Protein AF-A0AB39P343-F1 (afdb_monomer_lite)

Secondary structure (DSSP, 8-state):
------SPPPPPHHHHHHHHHHHHHIIIIIHHHHHHHHHH--PPPEEEE--BTTBSS-GGG---EEEEETTEEEEEEEEEEEETTTT-SEEEEEEES-GGGGG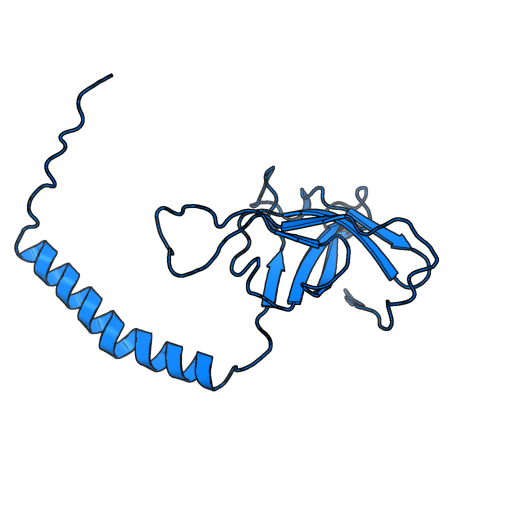GGEEEEEEETTSTTEEE-PPPP-SS-TTS-EEEEEEE----TT-----S-------

Sequence (159 aa):
MSDLPTELVPIGAEQRDIVELTRTFAREEIRPRARSVDEADIETMTALATTEPGGGSDAASIVATAHRTGDGYRLNGQKAWISNAGEAEQYVVVAKTDPTRRSRGVSAFLLRKDTEGVSFGEPMRKTGQRAIVCRESFSRTPTSPRDRGWERKARVSTG

Radius of gyration: 21.26 Å; chains: 1; bounding box: 56×46×56 Å

pLDDT: mean 73.7, std 18.07, range [25.62, 92.0]

Structure (mmCIF, N/CA/C/O backbone):
data_AF-A0AB39P343-F1
#
_entry.id   AF-A0AB39P343-F1
#
loop_
_atom_site.group_PDB
_atom_site.id
_atom_site.type_symbol
_atom_site.label_atom_id
_atom_site.label_alt_id
_atom_site.label_comp_id
_atom_site.label_asym_id
_atom_site.label_entity_id
_atom_site.label_seq_id
_atom_site.pdbx_PDB_ins_code
_atom_site.Cartn_x
_atom_site.Cartn_y
_atom_site.Cartn_z
_atom_site.occupancy
_atom_site.B_iso_or_equiv
_atom_site.auth_seq_id
_atom_site.auth_comp_id
_atom_site.auth_asym_id
_atom_site.auth_atom_id
_atom_site.pdbx_PDB_model_num
ATOM 1 N N . MET A 1 1 ? 3.395 28.749 -26.667 1.00 46.16 1 MET A N 1
ATOM 2 C CA . MET A 1 1 ? 3.498 27.289 -26.471 1.00 46.16 1 MET A CA 1
ATOM 3 C C . MET A 1 1 ? 4.663 26.854 -27.345 1.00 46.16 1 MET A C 1
ATOM 5 O O . MET A 1 1 ? 4.470 26.728 -28.541 1.00 46.16 1 MET A O 1
ATOM 9 N N . SER A 1 2 ? 5.888 26.896 -26.804 1.00 50.19 2 SER A N 1
ATOM 10 C CA . SER A 1 2 ? 7.118 26.826 -27.607 1.00 50.19 2 SER A CA 1
ATOM 11 C C . SER A 1 2 ? 7.413 25.401 -28.057 1.00 50.19 2 SER A C 1
ATOM 13 O O . SER A 1 2 ? 7.346 24.480 -27.243 1.00 50.19 2 SER A O 1
ATOM 15 N N . ASP A 1 3 ? 7.777 25.271 -29.328 1.00 56.97 3 ASP A N 1
ATOM 16 C CA . ASP A 1 3 ? 8.305 24.067 -29.961 1.00 56.97 3 ASP A CA 1
ATOM 17 C C . ASP A 1 3 ? 9.450 23.468 -29.137 1.00 56.97 3 ASP A C 1
ATOM 19 O O . ASP A 1 3 ? 10.538 24.039 -29.041 1.00 56.97 3 ASP A O 1
ATOM 23 N N . LEU A 1 4 ? 9.202 22.313 -28.516 1.00 54.59 4 LEU A N 1
ATOM 24 C CA . LEU A 1 4 ? 10.279 21.472 -28.009 1.00 54.59 4 LEU A CA 1
ATOM 25 C C . LEU A 1 4 ? 10.830 20.662 -29.192 1.00 54.59 4 LEU A C 1
ATOM 27 O O . LEU A 1 4 ? 10.039 20.044 -29.906 1.00 54.59 4 LEU A O 1
ATOM 31 N N . PRO A 1 5 ? 12.153 20.644 -29.419 1.00 57.72 5 PRO A N 1
ATOM 32 C CA . PRO A 1 5 ? 12.744 19.900 -30.524 1.00 57.72 5 PRO A CA 1
ATOM 33 C C . PRO A 1 5 ? 12.475 18.392 -30.380 1.00 57.72 5 PRO A C 1
ATOM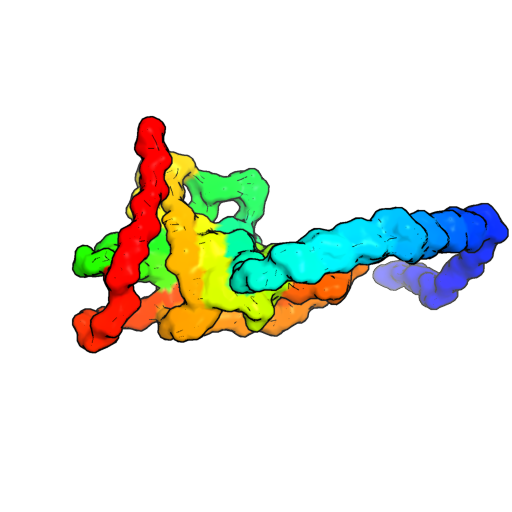 35 O O . PRO A 1 5 ? 12.778 17.786 -29.353 1.00 57.72 5 PRO A O 1
ATOM 38 N N . THR A 1 6 ? 11.892 17.797 -31.424 1.00 60.31 6 THR A N 1
ATOM 39 C CA . THR A 1 6 ? 11.501 16.375 -31.502 1.00 60.31 6 THR A CA 1
ATOM 40 C C . THR A 1 6 ? 12.671 15.447 -31.861 1.00 60.31 6 THR A C 1
ATOM 42 O O . THR A 1 6 ? 12.529 14.226 -31.811 1.00 60.31 6 THR A O 1
ATOM 45 N N . GLU A 1 7 ? 13.836 15.993 -32.221 1.00 62.38 7 GLU A N 1
ATOM 46 C CA . GLU A 1 7 ? 15.037 15.198 -32.479 1.00 62.38 7 GLU A CA 1
ATOM 47 C C . GLU A 1 7 ? 15.780 14.895 -31.176 1.00 62.38 7 GLU A C 1
ATOM 49 O O . GLU A 1 7 ? 16.263 15.784 -30.473 1.00 62.38 7 GLU A O 1
ATOM 54 N N . LEU A 1 8 ? 15.873 13.603 -30.856 1.00 63.19 8 LEU A N 1
ATOM 55 C CA . LEU A 1 8 ? 16.699 13.110 -29.762 1.00 63.19 8 LEU A CA 1
ATOM 56 C C . LEU A 1 8 ? 18.163 13.437 -30.068 1.00 63.19 8 LEU A C 1
ATOM 58 O O . LEU A 1 8 ? 18.721 12.941 -31.046 1.00 63.19 8 LEU A O 1
ATOM 62 N N . VAL A 1 9 ? 18.781 14.254 -29.215 1.00 77.00 9 VAL A N 1
ATOM 63 C CA . VAL A 1 9 ? 20.207 14.584 -29.306 1.00 77.00 9 VAL A CA 1
ATOM 64 C C . VAL A 1 9 ? 21.021 13.279 -29.323 1.00 77.00 9 VAL A C 1
ATOM 66 O O . VAL A 1 9 ? 20.864 12.463 -28.407 1.00 77.00 9 VAL A O 1
ATOM 69 N N . PRO A 1 10 ? 21.878 13.048 -30.337 1.00 77.88 10 PRO A N 1
ATOM 70 C CA . PRO A 1 10 ? 22.709 11.854 -30.399 1.00 77.88 10 PRO A CA 1
ATOM 71 C C . PRO A 1 10 ? 23.605 11.750 -29.164 1.00 77.88 10 PRO A C 1
ATOM 73 O O . PRO A 1 10 ? 24.302 12.703 -28.819 1.00 77.88 10 PRO A O 1
ATOM 76 N N . ILE A 1 11 ? 23.620 10.585 -28.515 1.00 84.12 11 ILE A N 1
ATOM 77 C CA . ILE A 1 11 ? 24.479 10.374 -27.347 1.00 84.12 11 ILE A CA 1
ATOM 78 C C . ILE A 1 11 ? 25.958 10.299 -27.756 1.00 84.12 11 ILE A C 1
ATOM 80 O O . ILE A 1 11 ? 26.336 9.583 -28.700 1.00 84.12 11 ILE A O 1
ATOM 84 N N . GLY A 1 12 ? 26.788 11.047 -27.028 1.00 89.62 12 GLY A N 1
ATOM 85 C CA . GLY A 1 12 ? 28.242 11.072 -27.183 1.00 89.62 12 GLY A CA 1
ATOM 86 C C . GLY A 1 12 ? 28.898 9.749 -26.776 1.00 89.62 12 GLY A C 1
ATOM 87 O O . GLY A 1 12 ? 28.249 8.881 -26.194 1.00 89.62 12 GLY A O 1
ATOM 88 N N . ALA A 1 13 ? 30.187 9.585 -27.083 1.00 88.75 13 ALA A N 1
ATOM 89 C CA . ALA A 1 13 ? 30.935 8.360 -26.772 1.00 88.75 13 ALA A CA 1
ATOM 90 C C . ALA A 1 13 ? 30.926 8.042 -25.265 1.00 88.75 13 ALA A C 1
ATOM 92 O O . ALA A 1 13 ? 30.493 6.966 -24.880 1.00 88.75 13 ALA A O 1
ATOM 93 N N . GLU A 1 14 ? 31.229 9.025 -24.416 1.00 87.81 14 GLU A N 1
ATOM 94 C CA . GLU A 1 14 ? 31.201 8.872 -22.952 1.00 87.81 14 GLU A CA 1
ATOM 95 C C . GLU A 1 14 ? 29.821 8.438 -22.424 1.00 87.81 14 GLU A C 1
ATOM 97 O O . GLU A 1 14 ? 29.701 7.591 -21.543 1.00 87.81 14 GLU A O 1
ATOM 102 N N . GLN A 1 15 ? 28.741 8.969 -23.002 1.00 72.12 15 GLN A N 1
ATOM 103 C CA . GLN A 1 15 ? 27.383 8.577 -22.623 1.00 72.12 15 GLN A CA 1
ATOM 104 C C . GLN A 1 15 ? 27.071 7.133 -23.036 1.00 72.12 15 GLN A C 1
ATOM 106 O O . GLN A 1 15 ? 26.334 6.444 -22.331 1.00 72.12 15 GLN A O 1
ATOM 111 N N . ARG A 1 16 ? 27.633 6.654 -24.154 1.00 86.56 16 ARG A N 1
ATOM 112 C CA . ARG A 1 16 ? 27.532 5.241 -24.550 1.00 86.56 16 ARG A CA 1
ATOM 113 C C . ARG A 1 16 ? 28.307 4.354 -23.588 1.00 86.56 16 ARG A C 1
ATOM 115 O O . ARG A 1 16 ? 27.750 3.345 -23.170 1.00 86.56 16 ARG A O 1
ATOM 122 N N . ASP A 1 17 ? 29.496 4.776 -23.174 1.00 86.69 17 ASP A N 1
ATOM 123 C CA . ASP A 1 17 ? 30.324 4.042 -22.213 1.00 86.69 17 ASP A CA 1
ATOM 124 C C . ASP A 1 17 ? 29.610 3.911 -20.860 1.00 86.69 17 ASP A C 1
ATOM 126 O O . ASP A 1 17 ? 29.552 2.829 -20.279 1.00 86.69 17 ASP A O 1
ATOM 130 N N . ILE A 1 18 ? 28.958 4.981 -20.389 1.00 81.81 18 ILE A N 1
ATOM 131 C CA . ILE A 1 18 ? 28.133 4.950 -19.170 1.00 81.81 18 ILE A CA 1
ATOM 132 C C . ILE A 1 18 ? 26.947 3.989 -19.327 1.00 81.81 18 ILE A C 1
ATOM 134 O O . ILE A 1 18 ? 26.638 3.219 -18.410 1.00 81.81 18 ILE A O 1
ATOM 138 N N . VAL A 1 19 ? 26.270 4.011 -20.480 1.00 75.25 19 VAL A N 1
ATOM 139 C CA . VAL A 1 19 ? 25.156 3.094 -20.762 1.00 75.25 19 VAL A CA 1
ATOM 140 C C . VAL A 1 19 ? 25.641 1.645 -20.786 1.00 75.25 19 VAL A C 1
ATOM 142 O O . VAL A 1 19 ? 24.968 0.770 -20.237 1.00 75.25 19 VAL A O 1
ATOM 145 N N . GLU A 1 20 ? 26.794 1.379 -21.392 1.00 88.06 20 GLU A N 1
ATOM 146 C CA . GLU A 1 20 ? 27.392 0.050 -21.465 1.00 88.06 20 GLU A CA 1
ATOM 147 C C . GLU A 1 20 ? 27.816 -0.455 -20.085 1.00 88.06 20 GLU A C 1
ATOM 149 O O . GLU A 1 20 ? 27.410 -1.551 -19.692 1.00 88.06 20 GLU A O 1
ATOM 154 N N . LEU A 1 21 ? 28.519 0.371 -19.307 1.00 90.94 21 LEU A N 1
ATOM 155 C CA . LEU A 1 21 ? 28.900 0.071 -17.928 1.00 90.94 21 LEU A CA 1
ATOM 156 C C . LEU A 1 21 ? 27.673 -0.280 -17.083 1.00 90.94 21 LEU A C 1
ATOM 158 O O . LEU A 1 21 ? 27.637 -1.319 -16.422 1.00 90.94 21 LEU A O 1
ATOM 162 N N . THR A 1 22 ? 26.631 0.549 -17.156 1.00 77.50 22 THR A N 1
ATOM 163 C CA . THR A 1 22 ? 25.389 0.339 -16.401 1.00 77.50 22 THR A CA 1
ATOM 164 C C . THR A 1 22 ? 24.700 -0.964 -16.815 1.00 77.50 22 THR A C 1
ATOM 166 O O . THR A 1 22 ? 24.215 -1.712 -15.964 1.00 77.50 22 THR A O 1
ATOM 169 N N . ARG A 1 23 ? 24.665 -1.275 -18.118 1.00 72.62 23 ARG A N 1
ATOM 170 C CA . ARG A 1 23 ? 24.080 -2.526 -18.633 1.00 72.62 23 ARG A CA 1
ATOM 171 C C . ARG A 1 23 ? 24.866 -3.753 -18.187 1.00 72.62 23 ARG A C 1
ATOM 173 O O . ARG A 1 23 ? 24.247 -4.751 -17.819 1.00 72.62 23 ARG A O 1
ATOM 180 N N . THR A 1 24 ? 26.191 -3.681 -18.225 1.00 87.94 24 THR A N 1
ATOM 181 C CA . THR A 1 24 ? 27.087 -4.763 -17.809 1.00 87.94 24 THR A CA 1
ATOM 182 C C . THR A 1 24 ? 26.953 -5.026 -16.315 1.00 87.94 24 THR A C 1
ATOM 184 O O . THR A 1 24 ? 26.631 -6.150 -15.937 1.00 87.94 24 THR A O 1
ATOM 187 N N . PHE A 1 25 ? 27.015 -3.986 -15.479 1.00 83.62 25 PHE A N 1
ATOM 188 C CA . PHE A 1 25 ? 26.785 -4.108 -14.038 1.00 83.62 25 PHE A CA 1
ATOM 189 C C . PHE A 1 25 ? 25.399 -4.684 -13.714 1.00 83.62 25 PHE A C 1
ATOM 191 O O . PHE A 1 25 ? 25.263 -5.596 -12.902 1.00 83.62 25 PHE A O 1
ATOM 198 N N . ALA A 1 26 ? 24.346 -4.216 -14.392 1.00 64.94 26 ALA A N 1
ATOM 199 C CA . ALA A 1 26 ? 23.007 -4.760 -14.188 1.00 64.94 26 ALA A CA 1
ATOM 200 C C . ALA A 1 26 ? 22.912 -6.248 -14.566 1.00 64.94 26 ALA A C 1
ATOM 202 O O . ALA A 1 26 ? 22.230 -7.014 -13.881 1.00 64.94 26 ALA A O 1
ATOM 203 N N . ARG A 1 27 ? 23.571 -6.664 -15.655 1.00 79.12 27 ARG A N 1
ATOM 204 C CA . ARG A 1 27 ? 23.582 -8.055 -16.126 1.00 79.12 27 ARG A CA 1
ATOM 205 C C . ARG A 1 27 ? 24.345 -8.975 -15.180 1.00 79.12 27 ARG A C 1
ATOM 207 O O . ARG A 1 27 ? 23.859 -10.069 -14.916 1.00 79.12 27 ARG A O 1
ATOM 214 N N . GLU A 1 28 ? 25.513 -8.545 -14.728 1.00 84.19 28 GLU A N 1
ATOM 215 C CA . GLU A 1 28 ? 26.469 -9.396 -14.016 1.00 84.19 28 GLU A CA 1
ATOM 216 C C . GLU A 1 28 ? 26.242 -9.369 -12.508 1.00 84.19 28 GLU A C 1
ATOM 218 O O . GLU A 1 28 ? 26.303 -10.410 -11.863 1.00 84.19 28 GLU A O 1
ATOM 223 N N . GLU A 1 29 ? 25.870 -8.215 -11.952 1.00 83.56 29 GLU A N 1
ATOM 224 C CA . GLU A 1 29 ? 25.798 -8.057 -10.503 1.00 83.56 29 GLU A CA 1
ATOM 225 C C . GLU A 1 29 ? 24.363 -8.044 -9.964 1.00 83.56 29 GLU A C 1
ATOM 227 O O . GLU A 1 29 ? 24.074 -8.687 -8.951 1.00 83.56 29 GLU A O 1
ATOM 232 N N . ILE A 1 30 ? 23.445 -7.339 -10.633 1.00 69.75 30 ILE A N 1
ATOM 233 C CA . ILE A 1 30 ? 22.080 -7.139 -10.116 1.00 69.75 30 ILE A CA 1
ATOM 234 C C . ILE A 1 30 ? 21.187 -8.346 -10.430 1.00 69.75 30 ILE A C 1
ATOM 236 O O . ILE A 1 30 ? 20.578 -8.920 -9.528 1.00 69.75 30 ILE A O 1
ATOM 240 N N . ARG A 1 31 ? 21.093 -8.748 -11.707 1.00 71.00 31 ARG A N 1
ATOM 241 C CA . ARG A 1 31 ? 20.142 -9.785 -12.156 1.00 71.00 31 ARG A CA 1
ATOM 242 C C . ARG A 1 31 ? 20.353 -11.164 -11.512 1.00 71.00 31 ARG A C 1
ATOM 244 O O . ARG A 1 31 ? 19.344 -11.758 -11.135 1.00 71.00 31 ARG A O 1
ATOM 251 N N . PRO A 1 32 ? 21.583 -11.695 -11.366 1.00 73.50 32 PRO A N 1
ATOM 252 C CA . PRO A 1 32 ? 21.779 -13.023 -10.782 1.00 73.50 32 PRO A CA 1
ATOM 253 C C . PRO A 1 32 ? 21.394 -13.070 -9.302 1.00 73.50 32 PRO A C 1
ATOM 255 O O . PRO A 1 32 ? 20.743 -14.014 -8.867 1.00 73.50 32 PRO A O 1
ATOM 258 N N . ARG A 1 33 ? 21.726 -12.014 -8.547 1.00 73.81 33 ARG A N 1
ATOM 259 C CA . ARG A 1 33 ? 21.377 -11.897 -7.125 1.00 73.81 33 ARG A CA 1
ATOM 260 C C . ARG A 1 33 ? 19.876 -11.717 -6.916 1.00 73.81 33 ARG A C 1
ATOM 262 O O . ARG A 1 33 ? 19.308 -12.359 -6.041 1.00 73.81 33 ARG A O 1
ATOM 269 N N . ALA A 1 34 ? 19.223 -10.906 -7.750 1.00 59.94 34 ALA A N 1
ATOM 270 C CA . ALA A 1 34 ? 17.767 -10.775 -7.725 1.00 59.94 34 ALA A CA 1
ATOM 271 C C . ALA A 1 34 ? 17.077 -12.122 -7.998 1.00 59.94 34 ALA A C 1
ATOM 273 O O . ALA A 1 34 ? 16.203 -12.520 -7.240 1.00 59.94 34 ALA A O 1
ATOM 274 N N . ARG A 1 35 ? 17.541 -12.876 -9.006 1.00 60.56 35 ARG A N 1
ATOM 275 C CA . ARG A 1 35 ? 17.002 -14.208 -9.317 1.00 60.56 35 ARG A CA 1
ATOM 276 C C . ARG A 1 35 ? 17.154 -15.191 -8.154 1.00 60.56 35 ARG A C 1
ATOM 278 O O . ARG A 1 35 ? 16.210 -15.909 -7.864 1.00 60.56 35 ARG A O 1
ATOM 285 N N . SER A 1 36 ? 18.304 -15.209 -7.475 1.00 59.94 36 SER A N 1
ATOM 286 C CA . SER A 1 36 ? 18.499 -16.094 -6.316 1.00 59.94 36 SER A CA 1
ATOM 287 C C . SER A 1 36 ? 17.575 -15.777 -5.137 1.00 59.94 36 SER A C 1
ATOM 289 O O . SER A 1 36 ? 17.270 -16.673 -4.359 1.00 59.94 36 SER A O 1
ATOM 291 N N . VAL A 1 37 ? 17.138 -14.521 -5.005 1.00 59.59 37 VAL A N 1
ATOM 292 C CA . VAL A 1 37 ? 16.155 -14.108 -3.994 1.00 59.59 37 VAL A CA 1
ATOM 293 C C . VAL A 1 37 ? 14.749 -14.512 -4.442 1.00 59.59 37 VAL A C 1
ATOM 295 O O . VAL A 1 37 ? 14.059 -15.190 -3.694 1.00 59.59 37 VAL A O 1
ATOM 298 N N . ASP A 1 38 ? 14.366 -14.208 -5.686 1.00 58.34 38 ASP A N 1
ATOM 299 C CA . ASP A 1 38 ? 13.045 -14.560 -6.235 1.00 58.34 38 ASP A CA 1
ATOM 300 C C . ASP A 1 38 ? 12.789 -16.083 -6.272 1.00 58.34 38 ASP A C 1
ATOM 302 O O . ASP A 1 38 ? 11.661 -16.527 -6.073 1.00 58.34 38 ASP A O 1
ATOM 306 N N . GLU A 1 39 ? 13.815 -16.903 -6.536 1.00 58.12 39 GLU A N 1
ATOM 307 C CA . GLU A 1 39 ? 13.699 -18.372 -6.570 1.00 58.12 39 GLU A CA 1
ATOM 308 C C . GLU A 1 39 ? 13.634 -19.008 -5.169 1.00 58.12 39 GLU A C 1
ATOM 310 O O . GLU A 1 39 ? 13.064 -20.089 -5.018 1.00 58.12 39 GLU A O 1
ATOM 315 N N . ALA A 1 40 ? 14.208 -18.360 -4.150 1.00 54.78 40 ALA A N 1
ATOM 316 C CA . ALA A 1 40 ? 14.165 -18.825 -2.763 1.00 54.78 40 ALA A CA 1
ATOM 317 C C . ALA A 1 40 ? 12.897 -18.351 -2.028 1.00 54.78 40 ALA A C 1
ATOM 319 O O . ALA A 1 40 ? 12.362 -19.090 -1.204 1.00 54.78 40 ALA A O 1
ATOM 320 N N . ASP A 1 41 ? 12.388 -17.170 -2.385 1.00 52.31 41 ASP A N 1
ATOM 321 C CA . ASP A 1 41 ? 11.177 -16.555 -1.841 1.00 52.31 41 ASP A CA 1
ATOM 322 C C . ASP A 1 41 ? 9.983 -16.744 -2.796 1.00 52.31 41 ASP A C 1
ATOM 324 O O . ASP A 1 41 ? 9.287 -15.786 -3.145 1.00 52.31 41 ASP A O 1
ATOM 328 N N . ILE A 1 42 ? 9.668 -17.992 -3.180 1.00 52.91 42 ILE A N 1
ATOM 329 C CA . ILE A 1 42 ? 8.338 -18.327 -3.741 1.00 52.91 42 ILE A CA 1
ATOM 330 C C . ILE A 1 42 ? 7.298 -18.290 -2.603 1.00 52.91 42 ILE A C 1
ATOM 332 O O . ILE A 1 42 ? 6.567 -19.242 -2.333 1.00 52.91 42 ILE A O 1
ATOM 336 N N . GLU A 1 43 ? 7.269 -17.183 -1.876 1.00 62.72 43 GLU A N 1
ATOM 337 C CA . GLU A 1 43 ? 6.253 -16.854 -0.903 1.00 62.72 43 GLU A CA 1
ATOM 338 C C . GLU A 1 43 ? 5.133 -16.101 -1.632 1.00 62.72 43 GLU A C 1
ATOM 340 O O . GLU A 1 43 ? 5.325 -15.468 -2.674 1.00 62.72 43 GLU A O 1
ATOM 345 N N . THR A 1 44 ? 3.914 -16.203 -1.111 1.00 69.00 44 THR A N 1
ATOM 346 C CA . THR A 1 44 ? 2.736 -15.576 -1.720 1.00 69.00 44 THR A CA 1
ATOM 347 C C . THR A 1 44 ? 2.981 -14.079 -1.942 1.00 69.00 44 THR A C 1
ATOM 349 O O . THR A 1 44 ? 3.221 -13.345 -0.986 1.00 69.00 44 THR A O 1
ATOM 352 N N . MET A 1 45 ? 2.902 -13.614 -3.196 1.00 80.31 45 MET A N 1
ATOM 353 C CA . MET A 1 45 ? 3.182 -12.215 -3.532 1.00 80.31 45 MET A CA 1
ATOM 354 C C . MET A 1 45 ? 2.252 -11.276 -2.757 1.00 80.31 45 MET A C 1
ATOM 356 O O . MET A 1 45 ? 1.023 -11.395 -2.826 1.00 80.31 45 MET A O 1
ATOM 360 N N . THR A 1 46 ? 2.852 -10.323 -2.041 1.00 82.88 46 THR A N 1
ATOM 361 C CA . THR A 1 46 ? 2.139 -9.365 -1.193 1.00 82.88 46 THR A CA 1
ATOM 362 C C . THR A 1 46 ? 2.347 -7.921 -1.648 1.00 82.88 46 THR A C 1
ATOM 364 O O . THR A 1 46 ? 3.313 -7.590 -2.339 1.00 82.88 46 THR A O 1
ATOM 367 N N . ALA A 1 47 ? 1.419 -7.046 -1.265 1.00 86.50 47 ALA A N 1
ATOM 368 C CA . ALA A 1 47 ? 1.513 -5.609 -1.489 1.00 86.50 47 ALA A CA 1
ATOM 369 C C . ALA A 1 47 ? 1.199 -4.824 -0.208 1.00 86.50 47 ALA A C 1
ATOM 371 O O . ALA A 1 47 ? 0.354 -5.218 0.597 1.00 86.50 47 ALA A O 1
ATOM 372 N N . LEU A 1 48 ? 1.853 -3.674 -0.033 1.00 89.50 48 LEU A N 1
ATOM 373 C CA . LEU A 1 48 ? 1.597 -2.751 1.073 1.00 89.50 48 LEU A CA 1
ATOM 374 C C . LEU A 1 48 ? 0.742 -1.578 0.584 1.00 89.50 48 LEU A C 1
ATOM 376 O O . LEU A 1 48 ? 1.175 -0.785 -0.249 1.00 89.50 48 LEU A O 1
ATOM 380 N N . ALA A 1 49 ? -0.465 -1.458 1.126 1.00 90.19 49 ALA A N 1
ATOM 381 C CA . ALA A 1 49 ? -1.471 -0.481 0.737 1.00 90.19 49 ALA A CA 1
ATOM 382 C C . ALA A 1 49 ? -1.604 0.633 1.793 1.00 90.19 49 ALA A C 1
ATOM 384 O O . ALA A 1 49 ? -2.504 0.620 2.640 1.00 90.19 49 ALA A O 1
ATOM 385 N N . THR A 1 50 ? -0.697 1.611 1.737 1.00 89.75 50 THR A N 1
ATOM 386 C CA . THR A 1 50 ? -0.681 2.758 2.666 1.00 89.75 50 THR A CA 1
ATOM 387 C C . THR A 1 50 ? -1.175 4.036 1.998 1.00 89.75 50 THR A C 1
ATOM 389 O O . THR A 1 50 ? -2.119 4.654 2.493 1.00 89.75 50 THR A O 1
ATOM 392 N N . THR A 1 51 ? -0.557 4.400 0.873 1.00 88.56 51 THR A N 1
ATOM 393 C CA . THR A 1 51 ? -0.745 5.677 0.176 1.00 88.56 51 THR A CA 1
ATOM 394 C C . THR A 1 51 ? -2.143 5.829 -0.416 1.00 88.56 51 THR A C 1
ATOM 396 O O . THR A 1 51 ? -2.735 4.874 -0.919 1.00 88.56 51 THR A O 1
ATOM 399 N N . GLU A 1 52 ? -2.662 7.054 -0.379 1.00 89.94 52 GLU A N 1
ATOM 400 C CA . GLU A 1 52 ? -3.988 7.421 -0.873 1.00 89.94 52 GLU A CA 1
ATOM 401 C C . GLU A 1 52 ? -3.881 8.545 -1.916 1.00 89.94 52 GLU A C 1
ATOM 403 O O . GLU A 1 52 ? -2.877 9.264 -1.932 1.00 89.94 52 GLU A O 1
ATOM 408 N N . PRO A 1 53 ? -4.897 8.751 -2.779 1.00 84.94 53 PRO A N 1
ATOM 409 C CA . PRO A 1 53 ? -4.868 9.825 -3.778 1.00 84.94 53 PRO A CA 1
ATOM 410 C C . PRO A 1 53 ? -4.621 11.216 -3.174 1.00 84.94 53 PRO A C 1
ATOM 412 O O . PRO A 1 53 ? -3.949 12.045 -3.780 1.00 84.94 53 PRO A O 1
ATOM 415 N N . GLY A 1 54 ? -5.148 11.458 -1.967 1.00 80.31 54 GLY A N 1
ATOM 416 C CA . GLY A 1 54 ? -5.032 12.730 -1.251 1.00 80.31 54 GLY A CA 1
ATOM 417 C C . GLY A 1 54 ? -3.747 12.911 -0.438 1.00 80.31 54 GLY A C 1
ATOM 418 O O . GLY A 1 54 ? -3.565 13.975 0.149 1.00 80.31 54 GLY A O 1
ATOM 419 N N . GLY A 1 55 ? -2.859 11.910 -0.368 1.00 73.62 55 GLY A N 1
ATOM 420 C CA . GLY A 1 55 ? -1.612 12.033 0.388 1.00 73.62 55 GLY A CA 1
ATOM 421 C C . GLY A 1 55 ? -0.882 10.713 0.657 1.00 73.62 55 GLY A C 1
ATOM 422 O O . GLY A 1 55 ? -1.491 9.653 0.801 1.00 73.62 55 GLY A O 1
ATOM 423 N N . GLY A 1 56 ? 0.453 10.795 0.748 1.00 71.88 56 GLY A N 1
ATOM 424 C CA . GLY A 1 56 ? 1.334 9.635 0.952 1.00 71.88 56 GLY A CA 1
ATOM 425 C C . GLY A 1 56 ? 2.453 9.801 1.979 1.00 71.88 56 GLY A C 1
ATOM 426 O O . GLY A 1 56 ? 2.856 8.811 2.579 1.00 71.88 56 GLY A O 1
ATOM 427 N N . SER A 1 57 ? 2.941 11.023 2.211 1.00 79.38 57 SER A N 1
ATOM 428 C CA . SER A 1 57 ? 4.094 11.259 3.097 1.00 79.38 57 SER A CA 1
ATOM 429 C C . SER A 1 57 ? 3.749 11.204 4.589 1.00 79.38 57 SER A C 1
ATOM 431 O O . SER A 1 57 ? 4.627 10.941 5.404 1.00 79.38 57 SER A O 1
ATOM 433 N N . ASP A 1 58 ? 2.483 11.435 4.950 1.00 81.88 58 ASP A N 1
ATOM 434 C CA . ASP A 1 58 ? 1.987 11.333 6.325 1.00 81.88 58 ASP A CA 1
ATOM 435 C C . ASP A 1 58 ? 0.950 10.209 6.442 1.00 81.88 58 ASP A C 1
ATOM 437 O O . ASP A 1 58 ? -0.245 10.392 6.193 1.00 81.88 58 ASP A O 1
ATOM 441 N N . ALA A 1 59 ? 1.417 9.034 6.863 1.00 73.75 59 ALA A N 1
ATOM 442 C CA . ALA A 1 59 ? 0.574 7.859 7.059 1.00 73.75 59 ALA A CA 1
ATOM 443 C C . ALA A 1 59 ? -0.478 8.033 8.176 1.00 73.75 59 ALA A C 1
ATOM 445 O O . ALA A 1 59 ? -1.454 7.288 8.208 1.00 73.75 59 ALA A O 1
ATOM 446 N N . ALA A 1 60 ? -0.333 9.010 9.082 1.00 78.06 60 ALA A N 1
ATOM 447 C CA . ALA A 1 60 ? -1.346 9.302 10.100 1.00 78.06 60 ALA A CA 1
ATOM 448 C C . ALA A 1 60 ? -2.513 10.148 9.550 1.00 78.06 60 ALA A C 1
ATOM 450 O O . ALA A 1 60 ? -3.597 10.192 10.150 1.00 78.06 60 ALA A O 1
ATOM 451 N N . SER A 1 61 ? -2.315 10.796 8.400 1.00 85.19 61 SER A N 1
ATOM 452 C CA . SER A 1 61 ? -3.312 11.640 7.734 1.00 85.19 61 SER A CA 1
ATOM 453 C C . SER A 1 61 ? -4.188 10.901 6.723 1.00 85.19 61 SER A C 1
ATOM 455 O O . SER A 1 61 ? -5.109 11.507 6.183 1.00 85.19 61 SER A O 1
ATOM 457 N N . ILE A 1 62 ? -3.990 9.591 6.542 1.00 89.50 62 ILE A N 1
ATOM 458 C CA . ILE A 1 62 ? -4.874 8.743 5.728 1.00 89.50 62 ILE A CA 1
ATOM 459 C C . ILE A 1 62 ? -6.346 8.879 6.144 1.00 89.50 62 ILE A C 1
ATOM 461 O O . ILE A 1 62 ? -6.654 9.159 7.309 1.00 89.50 62 ILE A O 1
ATOM 465 N N . VAL A 1 63 ? -7.262 8.655 5.209 1.00 90.56 63 VAL A N 1
ATOM 466 C CA . VAL A 1 63 ? -8.710 8.758 5.412 1.00 90.56 63 VAL A CA 1
ATOM 467 C C . VAL A 1 63 ? -9.442 7.430 5.253 1.00 90.56 63 VAL A C 1
ATOM 469 O O . VAL A 1 63 ? -10.583 7.345 5.704 1.00 90.56 63 VAL A O 1
ATOM 472 N N . ALA A 1 64 ? -8.819 6.388 4.682 1.00 90.19 64 ALA A N 1
ATOM 473 C CA . ALA A 1 64 ? -9.420 5.055 4.665 1.00 90.19 64 ALA A CA 1
ATOM 474 C C . ALA A 1 64 ? -9.756 4.601 6.091 1.00 90.19 64 ALA A C 1
ATOM 476 O O . ALA A 1 64 ? -8.942 4.751 7.006 1.00 90.19 64 ALA A O 1
ATOM 477 N N . THR A 1 65 ? -10.944 4.029 6.279 1.00 91.25 65 THR A N 1
ATOM 478 C CA . THR A 1 65 ? -11.453 3.615 7.589 1.00 91.25 65 THR A CA 1
ATOM 479 C C . THR A 1 65 ? -11.589 2.103 7.693 1.00 91.25 65 THR A C 1
ATOM 481 O O . THR A 1 65 ? -11.771 1.399 6.700 1.00 91.25 65 THR A O 1
ATOM 484 N N . ALA A 1 66 ? -11.509 1.601 8.922 1.00 88.56 66 ALA A N 1
ATOM 485 C CA . ALA A 1 66 ? -11.801 0.224 9.273 1.00 88.56 66 ALA A CA 1
ATOM 486 C C . ALA A 1 66 ? -12.707 0.203 10.507 1.00 88.56 66 ALA A C 1
ATOM 488 O O . ALA A 1 66 ? -12.282 0.525 11.616 1.00 88.56 66 ALA A O 1
ATOM 489 N N . HIS A 1 67 ? -13.964 -0.189 10.325 1.00 89.12 67 HIS A N 1
ATOM 490 C CA . HIS A 1 67 ? -14.937 -0.268 11.412 1.00 89.12 67 HIS A CA 1
ATOM 491 C C . HIS A 1 67 ? -15.091 -1.711 11.875 1.00 89.12 67 HIS A C 1
ATOM 493 O O . HIS A 1 67 ? -15.276 -2.606 11.055 1.00 89.12 67 HIS A O 1
ATOM 499 N N . ARG A 1 68 ? -15.034 -1.950 13.187 1.00 85.94 68 ARG A N 1
ATOM 500 C CA . ARG A 1 68 ? -15.245 -3.288 13.750 1.00 85.94 68 ARG A CA 1
ATOM 501 C C . ARG A 1 68 ? -16.690 -3.736 13.508 1.00 85.94 68 ARG A C 1
ATOM 503 O O . ARG A 1 68 ? -17.620 -2.996 13.817 1.00 85.94 68 ARG A O 1
ATOM 510 N N . THR A 1 69 ? -16.880 -4.953 13.011 1.00 84.06 69 THR A N 1
ATOM 511 C CA . THR A 1 69 ? -18.195 -5.547 12.722 1.00 84.06 69 THR A CA 1
ATOM 512 C C . THR A 1 69 ? -18.221 -6.976 13.231 1.00 84.06 69 THR A C 1
ATOM 514 O O . THR A 1 69 ? -17.412 -7.763 12.765 1.00 84.06 69 THR A O 1
ATOM 517 N N . GLY A 1 70 ? -19.121 -7.332 14.154 1.00 84.69 70 GLY A N 1
ATOM 518 C CA . GLY A 1 70 ? -19.239 -8.709 14.659 1.00 84.69 70 GLY A CA 1
ATOM 519 C C . GLY A 1 70 ? -17.890 -9.331 15.059 1.00 84.69 70 GLY A C 1
ATOM 520 O O . GLY A 1 70 ? -17.310 -8.977 16.094 1.00 84.69 70 GLY A O 1
ATOM 521 N N . ASP A 1 71 ? -17.413 -10.239 14.209 1.00 78.38 71 ASP A N 1
ATOM 522 C CA . ASP A 1 71 ? -16.168 -11.008 14.277 1.00 78.38 71 ASP A CA 1
ATOM 523 C C . ASP A 1 71 ? -14.968 -10.399 13.513 1.00 78.38 71 ASP A C 1
ATOM 525 O O . ASP A 1 71 ? -13.829 -10.797 13.765 1.00 78.38 71 ASP A O 1
ATOM 529 N N . GLY A 1 72 ? -15.180 -9.398 12.655 1.00 76.88 72 GLY A N 1
ATOM 530 C CA . GLY A 1 72 ? -14.163 -8.819 11.772 1.00 76.88 72 GLY A CA 1
ATOM 531 C C . GLY A 1 72 ? -14.153 -7.288 11.693 1.00 76.88 72 GLY A C 1
ATOM 532 O O . GLY A 1 72 ? -14.523 -6.574 12.633 1.00 76.88 72 GLY A O 1
ATOM 533 N N . TYR A 1 73 ? -13.680 -6.783 10.553 1.00 83.12 73 TYR A N 1
ATOM 534 C CA . TYR A 1 73 ? -13.625 -5.358 10.232 1.00 83.12 73 TYR A CA 1
ATOM 535 C C . TYR A 1 73 ? -14.148 -5.104 8.822 1.00 83.12 73 TYR A C 1
ATOM 537 O O . TYR A 1 73 ? -13.827 -5.824 7.882 1.00 83.12 73 TYR A O 1
ATOM 545 N N . ARG A 1 74 ? -14.893 -4.013 8.673 1.00 85.88 74 ARG A N 1
ATOM 546 C CA . ARG A 1 74 ? -15.306 -3.450 7.394 1.00 85.88 74 ARG A CA 1
ATOM 547 C C . ARG A 1 74 ? -14.334 -2.346 7.003 1.00 85.88 74 ARG A C 1
ATOM 549 O O . ARG A 1 74 ? -14.306 -1.306 7.664 1.00 85.88 74 ARG A O 1
ATOM 556 N N . LEU A 1 75 ? -13.579 -2.562 5.930 1.00 87.00 75 LEU A N 1
ATOM 557 C CA . LEU A 1 75 ? -12.667 -1.567 5.372 1.00 87.00 75 LEU A CA 1
ATOM 558 C C . LEU A 1 75 ? -13.378 -0.743 4.295 1.00 87.00 75 LEU A C 1
ATOM 560 O O . LEU A 1 75 ? -14.167 -1.270 3.506 1.00 87.00 75 LEU A O 1
ATOM 564 N N . ASN A 1 76 ? -13.113 0.561 4.284 1.00 88.69 76 ASN A N 1
ATOM 565 C CA . ASN A 1 76 ? -13.637 1.479 3.286 1.00 88.69 76 ASN A CA 1
ATOM 566 C C . ASN A 1 76 ? -12.595 2.534 2.920 1.00 88.69 76 ASN A C 1
ATOM 568 O O . ASN A 1 76 ? -12.132 3.286 3.778 1.00 88.69 76 ASN A O 1
ATOM 572 N N . GLY A 1 77 ? -12.262 2.623 1.637 1.00 88.44 77 GLY A N 1
ATOM 573 C CA . GLY A 1 77 ? -11.357 3.648 1.132 1.00 88.44 77 GLY A CA 1
ATOM 574 C C . GLY A 1 77 ? -10.691 3.273 -0.183 1.00 88.44 77 GLY A C 1
ATOM 575 O O . GLY A 1 77 ? -10.809 2.144 -0.670 1.00 88.44 77 GLY A O 1
ATOM 576 N N . GLN A 1 78 ? -9.973 4.249 -0.729 1.00 89.62 78 GLN A N 1
ATOM 577 C CA . GLN A 1 78 ? -9.183 4.127 -1.947 1.00 89.62 78 GLN A CA 1
ATOM 578 C C . GLN A 1 78 ? -7.704 4.272 -1.604 1.00 89.62 78 GLN A C 1
ATOM 580 O O . GLN A 1 78 ? -7.297 5.237 -0.954 1.00 89.62 78 GLN A O 1
ATOM 585 N N . LYS A 1 79 ? -6.902 3.319 -2.068 1.00 90.94 79 LYS A N 1
ATOM 586 C CA . LYS A 1 79 ? -5.445 3.384 -2.061 1.00 90.94 79 LYS A CA 1
ATOM 587 C C . LYS A 1 79 ? -4.944 3.648 -3.472 1.00 90.94 79 LYS A C 1
ATOM 589 O O . LYS A 1 79 ? -5.590 3.289 -4.456 1.00 90.94 79 LYS A O 1
ATOM 594 N N . ALA A 1 80 ? -3.788 4.281 -3.569 1.00 89.06 80 ALA A N 1
ATOM 595 C CA . ALA A 1 80 ? -3.191 4.660 -4.839 1.00 89.06 80 ALA A CA 1
ATOM 596 C C . ALA A 1 80 ? -1.688 4.408 -4.820 1.00 89.06 80 ALA A C 1
ATOM 598 O O . ALA A 1 80 ? -1.069 4.427 -3.758 1.00 89.06 80 ALA A O 1
ATOM 599 N N . TRP A 1 81 ? -1.110 4.220 -6.009 1.00 86.50 81 TRP A N 1
ATOM 600 C CA . TRP A 1 81 ? 0.333 4.013 -6.197 1.00 86.50 81 TRP A CA 1
ATOM 601 C C . TRP A 1 81 ? 0.850 2.703 -5.594 1.00 86.50 81 TRP A C 1
ATOM 603 O O . TRP A 1 81 ? 2.023 2.590 -5.243 1.00 86.50 81 TRP A O 1
ATOM 613 N N . ILE A 1 82 ? -0.022 1.700 -5.478 1.00 89.62 82 ILE A N 1
ATOM 614 C CA . ILE A 1 82 ? 0.316 0.448 -4.809 1.00 89.62 82 ILE A CA 1
ATOM 615 C C . ILE A 1 82 ? 1.049 -0.465 -5.786 1.00 89.62 82 ILE A C 1
ATOM 617 O O . ILE A 1 82 ? 0.483 -0.916 -6.786 1.00 89.62 82 ILE A O 1
ATOM 621 N N . SER A 1 83 ? 2.324 -0.717 -5.499 1.00 87.94 83 SER A N 1
ATOM 622 C CA . SER A 1 83 ? 3.139 -1.691 -6.224 1.00 87.94 83 SER A CA 1
ATOM 623 C C . SER A 1 83 ? 2.524 -3.083 -6.128 1.00 87.94 83 SER A C 1
ATOM 625 O O . SER A 1 83 ? 2.059 -3.493 -5.067 1.00 87.94 83 SER A O 1
ATOM 627 N N . ASN A 1 84 ? 2.528 -3.797 -7.249 1.00 88.19 84 ASN A N 1
ATOM 628 C CA . ASN A 1 84 ? 1.946 -5.125 -7.432 1.00 88.19 84 ASN A CA 1
ATOM 629 C C . ASN A 1 84 ? 0.429 -5.188 -7.204 1.00 88.19 84 ASN A C 1
ATOM 631 O O . ASN A 1 84 ? -0.131 -6.279 -7.127 1.00 88.19 84 ASN A O 1
ATOM 635 N N . ALA A 1 85 ? -0.271 -4.053 -7.130 1.00 86.38 85 ALA A N 1
ATOM 636 C CA . ALA A 1 85 ? -1.725 -4.076 -7.060 1.00 86.38 85 ALA A CA 1
ATOM 637 C C . ALA A 1 85 ? -2.325 -4.731 -8.307 1.00 86.38 85 ALA A C 1
ATOM 639 O O . ALA A 1 85 ? -1.906 -4.458 -9.433 1.00 86.38 85 ALA A O 1
ATOM 640 N N . GLY A 1 86 ? -3.296 -5.615 -8.087 1.00 85.88 86 GLY A N 1
ATOM 641 C CA . GLY A 1 86 ? -3.880 -6.475 -9.113 1.00 85.88 86 GLY A CA 1
ATOM 642 C C . GLY A 1 86 ? -3.075 -7.745 -9.402 1.00 85.88 86 GLY A C 1
ATOM 643 O O . GLY A 1 86 ? -3.653 -8.694 -9.920 1.00 85.88 86 GLY A O 1
ATOM 644 N N . GLU A 1 87 ? -1.802 -7.812 -9.010 1.00 88.62 87 GLU A N 1
ATOM 645 C CA . GLU A 1 87 ? -0.961 -9.005 -9.166 1.00 88.62 87 GLU A CA 1
ATOM 646 C C . GLU A 1 87 ? -0.830 -9.760 -7.839 1.00 88.62 87 GLU A C 1
ATOM 648 O O . GLU A 1 87 ? -1.051 -10.965 -7.807 1.00 88.62 87 GLU A O 1
ATOM 653 N N . ALA A 1 88 ? -0.558 -9.056 -6.735 1.00 85.81 88 ALA A N 1
ATOM 654 C CA . ALA A 1 88 ? -0.427 -9.632 -5.400 1.00 85.81 88 ALA A CA 1
ATOM 655 C C . ALA A 1 88 ? -1.710 -10.342 -4.940 1.00 85.81 88 ALA A C 1
ATOM 657 O O . ALA A 1 88 ? -2.821 -9.858 -5.178 1.00 85.81 88 ALA A O 1
ATOM 658 N N . GLU A 1 89 ? -1.536 -11.454 -4.226 1.00 83.88 89 GLU A N 1
ATOM 659 C CA . GLU A 1 89 ? -2.616 -12.271 -3.662 1.00 83.88 89 GLU A CA 1
ATOM 660 C C . GLU A 1 89 ? -3.047 -11.771 -2.277 1.00 83.88 89 GLU A C 1
ATOM 662 O O . GLU A 1 89 ? -4.201 -11.935 -1.869 1.00 83.88 89 GLU A O 1
ATOM 667 N N . GLN A 1 90 ? -2.134 -11.110 -1.561 1.00 84.06 90 GLN A N 1
ATOM 668 C CA . GLN A 1 90 ? -2.380 -10.550 -0.235 1.00 84.06 90 GLN A CA 1
ATOM 669 C C . GLN A 1 90 ? -1.948 -9.087 -0.143 1.00 84.06 90 GLN A C 1
ATOM 671 O O . GLN A 1 90 ? -0.962 -8.657 -0.739 1.00 84.06 90 GLN A O 1
ATOM 676 N N . TYR A 1 91 ? -2.680 -8.319 0.654 1.00 84.94 91 TYR A N 1
ATOM 677 C CA . TYR A 1 91 ? -2.478 -6.891 0.838 1.00 84.94 91 TYR A CA 1
ATOM 678 C C . TYR A 1 91 ? -2.433 -6.570 2.323 1.00 84.94 91 TYR A C 1
ATOM 680 O O . TYR A 1 91 ? -3.386 -6.847 3.048 1.00 84.94 91 TYR A O 1
ATOM 688 N N . VAL A 1 92 ? -1.358 -5.930 2.774 1.00 87.75 92 VAL A N 1
ATOM 689 C CA . VAL A 1 92 ? -1.344 -5.259 4.073 1.00 87.75 92 VAL A CA 1
ATOM 690 C C . VAL A 1 92 ? -1.923 -3.866 3.866 1.00 87.75 92 VAL A C 1
ATOM 692 O O . VAL A 1 92 ? -1.286 -3.006 3.268 1.00 87.75 92 VAL A O 1
ATOM 695 N N . VAL A 1 93 ? -3.147 -3.635 4.324 1.00 87.31 93 VAL A N 1
ATOM 696 C CA . VAL A 1 93 ? -3.869 -2.371 4.163 1.00 87.31 93 VAL A CA 1
ATOM 697 C C . VAL A 1 93 ? -3.806 -1.574 5.456 1.00 87.31 93 VAL A C 1
ATOM 699 O O . VAL A 1 93 ? -4.191 -2.063 6.516 1.00 87.31 93 VAL A O 1
ATOM 702 N N . VAL A 1 94 ? -3.353 -0.326 5.367 1.00 90.44 94 VAL A N 1
ATOM 703 C CA . VAL A 1 94 ? -3.325 0.599 6.505 1.00 90.44 94 VAL A CA 1
ATOM 704 C C . VAL A 1 94 ? -4.595 1.448 6.496 1.00 90.44 94 VAL A C 1
ATOM 706 O O . VAL A 1 94 ? -4.901 2.091 5.491 1.00 90.44 94 VAL A O 1
ATOM 709 N N . ALA A 1 95 ? -5.340 1.471 7.601 1.00 88.88 95 ALA A N 1
ATOM 710 C CA . ALA A 1 95 ? -6.596 2.217 7.715 1.00 88.88 95 ALA A CA 1
ATOM 711 C C . ALA A 1 95 ? -6.830 2.742 9.141 1.00 88.88 95 ALA A C 1
ATOM 713 O O . ALA A 1 95 ? -6.276 2.223 10.112 1.00 88.88 95 ALA A O 1
ATOM 714 N N . LYS A 1 96 ? -7.674 3.768 9.280 1.00 92.00 96 LYS A N 1
ATOM 715 C CA . LYS A 1 96 ? -8.085 4.333 10.569 1.00 92.00 96 LYS A CA 1
ATOM 716 C C . LYS A 1 96 ? -9.177 3.501 11.228 1.00 92.00 96 LYS A C 1
ATOM 718 O O . LYS A 1 96 ? -10.287 3.402 10.710 1.00 92.00 96 LYS A O 1
ATOM 723 N N . THR A 1 97 ? -8.878 2.969 12.405 1.00 91.06 97 THR A N 1
ATOM 724 C CA . THR A 1 97 ? -9.855 2.372 13.324 1.00 91.06 97 THR A CA 1
ATOM 725 C C . THR A 1 97 ? -10.469 3.405 14.261 1.00 91.06 97 THR A C 1
ATOM 727 O O . THR A 1 97 ? -11.622 3.254 14.659 1.00 91.06 97 THR A O 1
ATOM 730 N N . ASP A 1 98 ? -9.734 4.478 14.571 1.00 89.56 98 ASP A N 1
ATOM 731 C CA . ASP A 1 98 ? -10.218 5.602 15.372 1.00 89.56 98 ASP A CA 1
ATOM 732 C C . ASP A 1 98 ? -9.668 6.943 14.842 1.00 89.56 98 ASP A C 1
ATOM 734 O O . ASP A 1 98 ? -8.516 7.301 15.102 1.00 89.56 98 ASP A O 1
ATOM 738 N N . PRO A 1 99 ? -10.466 7.744 14.116 1.00 84.31 99 PRO A N 1
ATOM 739 C CA . PRO A 1 99 ? -9.988 9.000 13.541 1.00 84.31 99 PRO A CA 1
ATOM 740 C C . PRO A 1 99 ? -9.624 10.062 14.590 1.00 84.31 99 PRO A C 1
ATOM 742 O O . PRO A 1 99 ? -8.890 10.999 14.270 1.00 84.31 99 PRO A O 1
ATOM 745 N N . THR A 1 100 ? -10.081 9.919 15.838 1.00 88.44 100 THR A N 1
ATOM 746 C CA . THR A 1 100 ? -9.807 10.883 16.914 1.00 88.44 100 THR A CA 1
ATOM 747 C C . THR A 1 100 ? -8.404 10.723 17.503 1.00 88.44 100 THR A C 1
ATOM 749 O O . THR A 1 100 ? -7.875 11.648 18.117 1.00 88.44 100 THR A O 1
ATOM 752 N N . ARG A 1 101 ? -7.748 9.576 17.272 1.00 86.62 101 ARG A N 1
ATOM 753 C CA . ARG A 1 101 ? -6.487 9.203 17.935 1.00 86.62 101 ARG A CA 1
ATOM 754 C C . ARG A 1 101 ? -5.233 9.385 17.079 1.00 86.62 101 ARG A C 1
ATOM 756 O O . ARG A 1 101 ? -4.182 8.848 17.435 1.00 86.62 101 ARG A O 1
ATOM 763 N N . ARG A 1 102 ? -5.305 10.168 15.990 1.00 84.44 102 ARG A N 1
ATOM 764 C CA . ARG A 1 102 ? -4.170 10.430 15.072 1.00 84.44 102 ARG A CA 1
ATOM 765 C C . ARG A 1 102 ? -3.482 9.104 14.693 1.00 84.44 102 ARG A C 1
ATOM 767 O O . ARG A 1 102 ? -4.168 8.162 14.311 1.00 84.44 102 ARG A O 1
ATOM 774 N N . SER A 1 103 ? -2.160 8.999 14.839 1.00 82.31 103 SER A N 1
ATOM 775 C CA . SER A 1 103 ? -1.384 7.790 14.532 1.00 82.31 103 SER A CA 1
ATOM 776 C C . SER A 1 103 ? -1.765 6.575 15.385 1.00 82.31 103 SER A C 1
ATOM 778 O O . SER A 1 103 ? -1.731 5.458 14.886 1.00 82.31 103 SER A O 1
ATOM 780 N N . ARG A 1 104 ? -2.198 6.763 16.642 1.00 84.75 104 ARG A N 1
ATOM 781 C CA . ARG A 1 104 ? -2.661 5.660 17.513 1.00 84.75 104 ARG A CA 1
ATOM 782 C C . ARG A 1 104 ? -4.016 5.089 17.091 1.00 84.75 104 ARG A C 1
ATOM 784 O O . ARG A 1 104 ? -4.422 4.052 17.599 1.00 84.75 104 ARG A O 1
ATOM 791 N N . GLY A 1 105 ? -4.725 5.792 16.216 1.00 87.75 105 GLY A N 1
ATOM 792 C CA . GLY A 1 105 ? -5.983 5.356 15.628 1.00 87.75 105 GLY A CA 1
ATOM 793 C C . GLY A 1 105 ? -5.826 4.655 14.285 1.00 87.75 105 GLY A C 1
ATOM 794 O O . GLY A 1 105 ? -6.825 4.427 13.607 1.00 87.75 105 GLY A O 1
ATOM 795 N N . VAL A 1 106 ? -4.592 4.361 13.872 1.00 89.00 106 VAL A N 1
ATOM 796 C CA . VAL A 1 106 ? -4.269 3.663 12.627 1.00 89.00 106 VAL A CA 1
ATOM 797 C C . VAL A 1 106 ? -3.942 2.206 12.936 1.00 89.00 106 VAL A C 1
ATOM 799 O O . VAL A 1 106 ? -3.315 1.885 13.943 1.00 89.00 106 VAL A O 1
ATOM 802 N N . SER A 1 107 ? -4.389 1.298 12.077 1.00 86.94 107 SER A N 1
ATOM 803 C CA . SER A 1 107 ? -4.124 -0.135 12.190 1.00 86.94 107 SER A CA 1
ATOM 804 C C . SER A 1 107 ? -3.814 -0.727 10.818 1.00 86.94 107 SER A C 1
ATOM 806 O O . SER A 1 107 ? -4.205 -0.173 9.789 1.00 86.94 107 SER A O 1
ATOM 808 N N . ALA A 1 108 ? -3.099 -1.850 10.814 1.00 86.31 108 ALA A N 1
ATOM 809 C CA . ALA A 1 108 ? -2.807 -2.625 9.616 1.00 86.31 108 ALA A CA 1
ATOM 810 C C . ALA A 1 108 ? -3.689 -3.879 9.568 1.00 86.31 108 ALA A C 1
ATOM 812 O O . ALA A 1 108 ? -3.917 -4.529 10.589 1.00 86.31 108 ALA A O 1
ATOM 813 N N . PHE A 1 109 ? -4.159 -4.213 8.372 1.00 84.12 109 PHE A N 1
ATOM 814 C CA . PHE A 1 109 ? -5.066 -5.322 8.102 1.00 84.12 109 PHE A CA 1
ATOM 815 C C . PHE A 1 109 ? -4.508 -6.179 6.979 1.00 84.12 109 PHE A C 1
ATOM 817 O O . PHE A 1 109 ? -4.025 -5.639 5.991 1.00 84.12 109 PHE A O 1
ATOM 824 N N . LEU A 1 110 ? -4.611 -7.498 7.101 1.00 83.50 110 LEU A N 1
ATOM 825 C CA . LEU A 1 110 ? -4.307 -8.405 6.001 1.00 83.50 110 LEU A CA 1
ATOM 826 C C . LEU A 1 110 ? -5.591 -8.680 5.211 1.00 83.50 110 LEU A C 1
ATOM 828 O O . LEU A 1 110 ? -6.585 -9.120 5.788 1.00 83.50 110 LEU A O 1
ATOM 832 N N . LEU A 1 111 ? -5.563 -8.416 3.909 1.00 82.19 111 LEU A N 1
ATOM 833 C CA . LEU A 1 111 ? -6.691 -8.556 2.993 1.00 82.19 111 LEU A CA 1
ATOM 834 C C . LEU A 1 111 ? -6.293 -9.443 1.813 1.00 82.19 111 LEU A C 1
ATOM 836 O O . LEU A 1 111 ? -5.206 -9.280 1.263 1.00 82.19 111 LEU A O 1
ATOM 840 N N . ARG A 1 112 ? -7.166 -10.363 1.397 1.00 85.00 112 ARG A N 1
ATOM 841 C CA . ARG A 1 112 ? -6.937 -11.161 0.185 1.00 85.00 112 ARG A CA 1
ATOM 842 C C . ARG A 1 112 ? -7.468 -10.448 -1.053 1.00 85.00 112 ARG A C 1
ATOM 844 O O . ARG A 1 112 ? -8.484 -9.756 -0.975 1.00 85.00 112 ARG A O 1
ATOM 851 N N . LYS A 1 113 ? -6.817 -10.665 -2.195 1.00 84.31 113 LYS A N 1
ATOM 852 C CA . LYS A 1 113 ? -7.210 -10.124 -3.506 1.00 84.31 113 LYS A CA 1
ATOM 853 C C . LYS A 1 113 ? -8.658 -10.444 -3.888 1.00 84.31 113 LYS A C 1
ATOM 855 O O . LYS A 1 113 ? -9.339 -9.591 -4.443 1.00 84.31 113 LYS A O 1
ATOM 860 N N . ASP A 1 114 ? -9.104 -11.659 -3.579 1.00 83.81 114 ASP A N 1
ATOM 861 C CA . ASP A 1 114 ? -10.430 -12.206 -3.888 1.00 83.81 114 ASP A CA 1
ATOM 862 C C . ASP A 1 114 ? -11.519 -11.799 -2.881 1.00 83.81 114 ASP A C 1
ATOM 864 O O . ASP A 1 114 ? -12.658 -12.252 -2.986 1.00 83.81 114 ASP A O 1
ATOM 868 N N . THR A 1 115 ? -11.198 -10.930 -1.915 1.00 81.00 115 THR A N 1
ATOM 869 C CA . THR A 1 115 ? -12.187 -10.438 -0.952 1.00 81.00 115 THR A CA 1
ATOM 870 C C . THR A 1 115 ? -13.276 -9.640 -1.670 1.00 81.00 115 THR A C 1
ATOM 872 O O . THR A 1 115 ? -12.988 -8.702 -2.415 1.00 81.00 115 THR A O 1
ATOM 875 N N . GLU A 1 116 ? -14.542 -9.954 -1.394 1.00 82.88 116 GLU A N 1
ATOM 876 C CA . GLU A 1 116 ? -15.676 -9.244 -1.983 1.00 82.88 116 GLU A CA 1
ATOM 877 C C . GLU A 1 116 ? -15.613 -7.729 -1.714 1.00 82.88 116 GLU A C 1
ATOM 879 O O . GLU A 1 116 ? -15.404 -7.267 -0.586 1.00 82.88 116 GLU A O 1
ATOM 884 N N . GLY A 1 117 ? -15.801 -6.938 -2.774 1.00 81.75 117 GLY A N 1
ATOM 885 C CA . GLY A 1 117 ? -15.713 -5.480 -2.712 1.00 81.75 117 GLY A CA 1
ATOM 886 C C . GLY A 1 117 ? -14.295 -4.916 -2.848 1.00 81.75 117 GLY A C 1
ATOM 887 O O . GLY A 1 117 ? -14.133 -3.694 -2.800 1.00 81.75 117 GLY A O 1
ATOM 888 N N . VAL A 1 118 ? -13.280 -5.767 -3.033 1.00 85.56 118 VAL A N 1
ATOM 889 C CA . 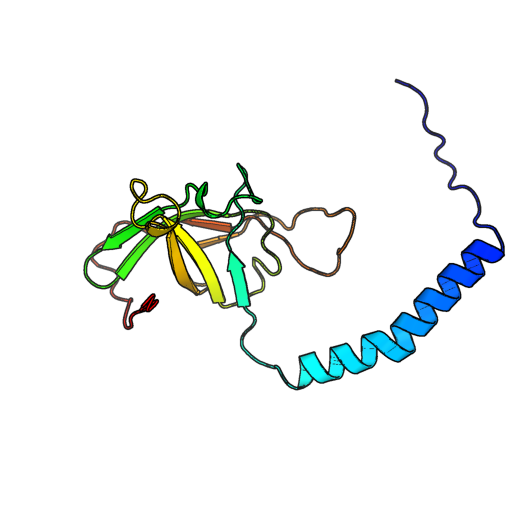VAL A 1 118 ? -11.955 -5.353 -3.510 1.00 85.56 118 VAL A CA 1
ATOM 890 C C . VAL A 1 118 ? -11.979 -5.235 -5.027 1.00 85.56 118 VAL A C 1
ATOM 892 O O . VAL A 1 118 ? -12.454 -6.121 -5.734 1.00 85.56 118 VAL A O 1
ATOM 895 N N . SER A 1 119 ? -11.464 -4.125 -5.541 1.00 85.88 119 SER A N 1
ATOM 896 C CA . SER A 1 119 ? -11.274 -3.926 -6.976 1.00 85.88 119 SER A CA 1
ATOM 897 C C . SER A 1 119 ? -10.013 -3.121 -7.248 1.00 85.88 119 SER A C 1
ATOM 899 O O . SER A 1 119 ? -9.496 -2.418 -6.375 1.00 85.88 119 SER A O 1
ATOM 901 N N . PHE A 1 120 ? -9.509 -3.239 -8.470 1.00 87.56 120 PHE A N 1
ATOM 902 C CA . PHE A 1 120 ? -8.276 -2.599 -8.901 1.00 87.56 120 PHE A CA 1
ATOM 903 C C . PHE A 1 120 ? -8.546 -1.768 -10.148 1.00 87.56 120 PHE A C 1
ATOM 905 O O . PHE A 1 120 ? -9.252 -2.218 -11.049 1.00 87.56 120 PHE A O 1
ATOM 912 N N . GLY A 1 121 ? -7.979 -0.565 -10.194 1.00 83.38 121 GLY A N 1
ATOM 913 C CA . GLY A 1 121 ? -8.008 0.278 -11.383 1.00 83.38 121 GLY A CA 1
ATOM 914 C C . GLY A 1 121 ? -7.071 -0.227 -12.483 1.00 83.38 121 GLY A C 1
ATOM 915 O O . GLY A 1 121 ? -6.390 -1.250 -12.356 1.00 83.38 121 GLY A O 1
ATOM 916 N N . GLU A 1 122 ? -6.998 0.531 -13.571 1.00 84.12 122 GLU A N 1
ATOM 917 C CA . GLU A 1 122 ? -6.054 0.251 -14.652 1.00 84.12 122 GLU A CA 1
ATOM 918 C C . GLU A 1 122 ? -4.590 0.441 -14.207 1.00 84.12 122 GLU A C 1
ATOM 920 O O . GLU A 1 122 ? -4.307 1.274 -13.335 1.00 84.12 122 GLU A O 1
ATOM 925 N N . PRO A 1 123 ? -3.629 -0.298 -14.801 1.00 82.06 123 PRO A N 1
ATOM 926 C CA . PRO A 1 123 ? -2.208 -0.061 -14.581 1.00 82.06 123 PRO A CA 1
ATOM 927 C C . PRO A 1 123 ? -1.821 1.384 -14.903 1.00 82.06 123 PRO A C 1
ATOM 929 O O . PRO A 1 123 ? -2.032 1.888 -16.008 1.00 82.06 123 PRO A O 1
ATOM 932 N N . MET A 1 124 ? -1.199 2.052 -13.940 1.00 81.44 124 MET A N 1
ATOM 933 C CA . MET A 1 124 ? -0.788 3.442 -14.074 1.00 81.44 12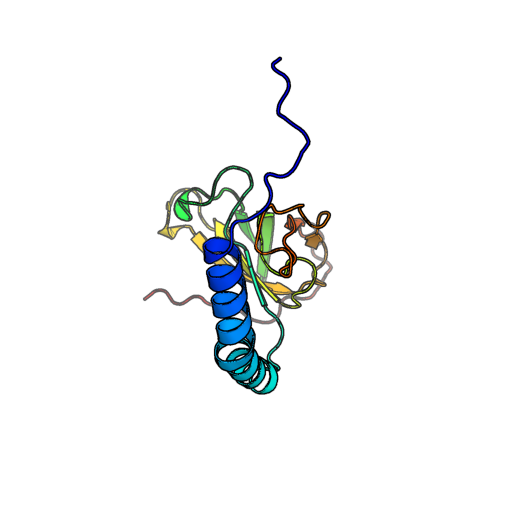4 MET A CA 1
ATOM 934 C C . MET A 1 124 ? 0.409 3.558 -15.021 1.00 81.44 124 MET A C 1
ATOM 936 O O . MET A 1 124 ? 1.399 2.828 -14.904 1.00 81.44 124 MET A O 1
ATOM 940 N N . ARG A 1 125 ? 0.371 4.533 -15.938 1.00 82.88 125 ARG A N 1
ATOM 941 C CA . ARG A 1 125 ? 1.547 4.875 -16.747 1.00 82.88 125 ARG A CA 1
ATOM 942 C C . ARG A 1 125 ? 2.583 5.584 -15.881 1.00 82.88 125 ARG A C 1
ATOM 944 O O . ARG A 1 125 ? 2.358 6.693 -15.414 1.00 82.88 125 ARG A O 1
ATOM 951 N N . LYS A 1 126 ? 3.747 4.954 -15.733 1.00 76.50 126 LYS A N 1
ATOM 952 C CA . LYS A 1 126 ? 4.889 5.503 -14.996 1.00 76.50 126 LYS A CA 1
ATOM 953 C C . LYS A 1 126 ? 6.001 5.959 -15.937 1.00 76.50 126 LYS A C 1
ATOM 955 O O . LYS A 1 126 ? 6.255 5.331 -16.972 1.00 76.50 126 LYS A O 1
ATOM 960 N N . THR A 1 127 ? 6.681 7.034 -15.548 1.00 81.94 127 THR A N 1
ATOM 961 C CA . THR A 1 127 ? 7.884 7.554 -16.219 1.00 81.94 127 THR A CA 1
ATOM 962 C C . THR A 1 127 ? 9.097 6.638 -16.006 1.00 81.94 127 THR A C 1
ATOM 964 O O . THR A 1 127 ? 9.909 6.489 -16.912 1.00 81.94 127 THR A O 1
ATOM 967 N N . GLY A 1 128 ? 9.174 5.950 -14.858 1.00 78.00 128 GLY A N 1
ATOM 968 C CA . GLY A 1 128 ? 10.202 4.959 -14.505 1.00 78.00 128 GLY A CA 1
ATOM 969 C C . GLY A 1 128 ? 9.620 3.715 -13.816 1.00 78.00 128 GLY A C 1
ATOM 970 O O . GLY A 1 128 ? 8.404 3.591 -13.683 1.00 78.00 128 GLY A O 1
ATOM 971 N N . GLN A 1 129 ? 10.474 2.761 -13.411 1.00 77.25 129 GLN A N 1
ATOM 972 C CA . GLN A 1 129 ? 10.069 1.497 -12.755 1.00 77.25 129 GLN A CA 1
ATOM 973 C C . GLN A 1 129 ? 8.919 0.759 -13.476 1.00 77.25 129 GLN A C 1
ATOM 975 O O . GLN A 1 129 ? 7.999 0.222 -12.858 1.00 77.25 129 GLN A O 1
ATOM 980 N N . ARG A 1 130 ? 8.952 0.758 -14.813 1.00 74.06 130 ARG A N 1
ATOM 981 C CA . ARG A 1 130 ? 7.855 0.283 -15.676 1.00 74.06 130 ARG A CA 1
ATOM 982 C C . ARG A 1 130 ? 7.607 -1.228 -15.603 1.00 74.06 130 ARG A C 1
ATOM 984 O O . ARG A 1 130 ? 6.550 -1.670 -16.028 1.00 74.06 130 ARG A O 1
ATOM 991 N N . ALA A 1 131 ? 8.564 -1.991 -15.074 1.00 68.19 131 ALA A N 1
ATOM 992 C CA . ALA A 1 131 ? 8.441 -3.433 -14.860 1.00 68.19 131 ALA A CA 1
ATOM 993 C C . ALA A 1 131 ? 7.569 -3.801 -13.643 1.00 68.19 131 ALA A C 1
ATOM 995 O O . ALA A 1 131 ? 7.152 -4.943 -13.526 1.00 68.19 131 ALA A O 1
ATOM 996 N N . ILE A 1 132 ? 7.282 -2.846 -12.750 1.00 71.00 132 ILE A N 1
ATOM 997 C CA . ILE A 1 132 ? 6.420 -3.059 -11.581 1.00 71.00 132 ILE A CA 1
ATOM 998 C C . ILE A 1 132 ? 5.014 -2.583 -11.944 1.00 71.00 132 ILE A C 1
ATOM 1000 O O . ILE A 1 132 ? 4.852 -1.445 -12.390 1.00 71.00 132 ILE A O 1
ATOM 1004 N N . VAL A 1 133 ? 3.986 -3.400 -11.739 1.00 70.94 133 VAL A N 1
ATOM 1005 C CA . VAL A 1 133 ? 2.596 -2.948 -11.906 1.00 70.94 133 VAL A CA 1
ATOM 1006 C C . VAL A 1 133 ? 2.244 -2.018 -10.744 1.00 70.94 133 VAL A C 1
ATOM 1008 O O . VAL A 1 133 ? 2.512 -2.338 -9.592 1.00 70.94 133 VAL A O 1
ATOM 1011 N N . CYS A 1 134 ? 1.664 -0.853 -11.028 1.00 66.06 134 CYS A N 1
ATOM 1012 C CA . CYS A 1 134 ? 1.063 0.008 -10.006 1.00 66.06 134 CYS A CA 1
ATOM 1013 C C . CYS A 1 134 ? -0.378 0.290 -10.406 1.00 66.06 134 CYS A C 1
ATOM 1015 O O . CYS A 1 134 ? -0.618 0.660 -11.555 1.00 66.06 134 CYS A O 1
ATOM 1017 N N . ARG A 1 135 ? -1.318 0.137 -9.474 1.00 80.44 135 ARG A N 1
ATOM 1018 C CA . ARG A 1 135 ? -2.743 0.430 -9.688 1.00 80.44 135 ARG A CA 1
ATOM 1019 C C . ARG A 1 135 ? -3.302 1.210 -8.504 1.00 80.44 135 ARG A C 1
ATOM 1021 O O . ARG A 1 135 ? -2.722 1.220 -7.414 1.00 80.44 135 ARG A O 1
ATOM 1028 N N . GLU A 1 136 ? -4.453 1.830 -8.720 1.00 60.47 136 GLU A N 1
ATOM 1029 C CA . GLU A 1 136 ? -5.352 2.172 -7.621 1.00 60.47 136 GLU A CA 1
ATOM 1030 C C . GLU A 1 136 ? -6.034 0.899 -7.113 1.00 60.47 136 GLU A C 1
ATOM 1032 O O . GLU A 1 136 ? -6.354 0.007 -7.903 1.00 60.47 136 GLU A O 1
ATOM 1037 N N . SER A 1 137 ? -6.260 0.804 -5.805 1.00 62.34 137 SER A N 1
ATOM 1038 C CA . SER A 1 137 ? -7.089 -0.249 -5.223 1.00 62.34 137 SER A CA 1
ATOM 1039 C C . SER A 1 137 ? -8.223 0.356 -4.410 1.00 62.34 137 SER A C 1
ATOM 1041 O O . SER A 1 137 ? -8.047 1.304 -3.644 1.00 62.34 137 SER A O 1
ATOM 1043 N N . PHE A 1 138 ? -9.413 -0.197 -4.592 1.00 65.50 138 PHE A N 1
ATOM 1044 C CA . PHE A 1 138 ? -10.623 0.216 -3.904 1.00 65.50 138 PHE A CA 1
ATOM 1045 C C . PHE A 1 138 ? -11.072 -0.932 -3.020 1.00 65.50 138 PHE A C 1
ATOM 1047 O O . PHE A 1 138 ? -11.164 -2.072 -3.472 1.00 65.50 138 PHE A O 1
ATOM 1054 N N . SER A 1 139 ? -11.372 -0.624 -1.764 1.00 57.66 139 SER A N 1
ATOM 1055 C CA . SER A 1 139 ? -12.012 -1.571 -0.857 1.00 57.66 139 SER A CA 1
ATOM 1056 C C . SER A 1 139 ? -13.339 -0.984 -0.399 1.00 57.66 139 SER A C 1
ATOM 1058 O O . SER A 1 139 ? -13.379 0.087 0.210 1.00 57.66 139 SER A O 1
ATOM 1060 N N . ARG A 1 140 ? -14.434 -1.670 -0.728 1.00 51.94 140 ARG A N 1
ATOM 1061 C CA . ARG A 1 140 ? -15.768 -1.409 -0.185 1.00 51.94 140 ARG A CA 1
ATOM 1062 C C . ARG A 1 140 ? -16.438 -2.746 0.106 1.00 51.94 140 ARG A C 1
ATOM 1064 O O . ARG A 1 140 ? -17.162 -3.267 -0.732 1.00 51.94 140 ARG A O 1
ATOM 1071 N N . THR A 1 141 ? -16.223 -3.297 1.299 1.00 49.97 141 THR A N 1
ATOM 1072 C CA . THR A 1 141 ? -16.875 -4.557 1.697 1.00 49.97 141 THR A CA 1
ATOM 1073 C C . THR A 1 141 ? -18.412 -4.392 1.726 1.00 49.97 141 THR A C 1
ATOM 1075 O O . THR A 1 141 ? -18.898 -3.351 2.193 1.00 49.97 141 THR A O 1
ATOM 1078 N N . PRO A 1 142 ? -19.221 -5.360 1.254 1.00 42.31 142 PRO A N 1
ATOM 1079 C CA . PRO A 1 142 ? -20.686 -5.304 1.335 1.00 42.31 142 PRO A CA 1
ATOM 1080 C C . PRO A 1 142 ? -21.217 -5.270 2.777 1.00 42.31 142 PRO A C 1
ATOM 1082 O O . PRO A 1 142 ? -20.503 -5.537 3.737 1.00 42.31 142 PRO A O 1
ATOM 1085 N N . THR A 1 143 ? -22.464 -4.832 2.956 1.00 42.75 143 THR A N 1
ATOM 1086 C CA . THR A 1 143 ? -23.148 -4.605 4.252 1.00 42.75 143 THR A CA 1
ATOM 1087 C C . THR A 1 143 ? -23.922 -5.819 4.787 1.00 42.75 143 THR A C 1
ATOM 1089 O O . THR A 1 143 ? -24.568 -5.704 5.827 1.00 42.75 143 THR A O 1
ATOM 1092 N N . SER A 1 144 ? -23.903 -6.960 4.096 1.00 34.12 144 SER A N 1
ATOM 1093 C CA . SER A 1 144 ? -24.739 -8.124 4.416 1.00 34.12 144 SER A CA 1
ATOM 1094 C C . SER A 1 144 ? -24.204 -8.906 5.632 1.00 34.12 144 SER A C 1
ATOM 1096 O O . SER A 1 144 ? -23.074 -9.386 5.599 1.00 34.12 144 SER A O 1
ATOM 1098 N N . PRO A 1 145 ? -25.006 -9.110 6.697 1.00 37.88 145 PRO A N 1
ATOM 1099 C CA . PRO A 1 145 ? -24.647 -9.971 7.832 1.00 37.88 145 PRO A CA 1
ATOM 1100 C C . PRO A 1 145 ? -24.658 -11.478 7.516 1.00 37.88 145 PRO A C 1
ATOM 1102 O O . PRO A 1 145 ? -24.456 -12.284 8.422 1.00 37.88 145 PRO A O 1
ATOM 1105 N N . ARG A 1 146 ? -24.988 -11.882 6.280 1.00 30.84 146 ARG A N 1
ATOM 1106 C CA . ARG A 1 146 ? -25.174 -13.294 5.899 1.00 30.84 146 ARG A CA 1
ATOM 1107 C C . ARG A 1 146 ? -23.947 -13.933 5.250 1.00 30.84 146 ARG A C 1
ATOM 1109 O O . ARG A 1 146 ? -23.932 -15.152 5.092 1.00 30.84 146 ARG A O 1
ATOM 1116 N N . ASP A 1 147 ? -22.907 -13.154 4.984 1.00 35.50 147 ASP A N 1
ATOM 1117 C CA . ASP A 1 147 ? -21.677 -13.642 4.370 1.00 35.50 147 ASP A CA 1
ATOM 1118 C C . ASP A 1 147 ? -20.678 -14.006 5.471 1.00 35.50 147 ASP A C 1
ATOM 1120 O O . ASP A 1 147 ? -19.882 -13.201 5.954 1.00 35.50 147 ASP A O 1
ATOM 1124 N N . ARG A 1 148 ? -20.809 -15.246 5.956 1.00 33.06 148 ARG A N 1
ATOM 1125 C CA . ARG A 1 148 ? -19.889 -15.836 6.931 1.00 33.06 148 ARG A CA 1
ATOM 1126 C C . ARG A 1 148 ? -18.518 -16.014 6.286 1.00 33.06 148 ARG A C 1
ATOM 1128 O O . ARG A 1 148 ? -18.386 -16.815 5.365 1.00 33.06 148 ARG A O 1
ATOM 1135 N N . GLY A 1 149 ? -17.501 -15.336 6.817 1.00 27.70 149 GLY A N 1
ATOM 1136 C CA . GLY A 1 149 ? -16.124 -15.581 6.401 1.00 27.70 149 GLY A CA 1
ATOM 1137 C C . GLY A 1 149 ? -15.080 -14.603 6.927 1.00 27.70 149 GLY A C 1
ATOM 1138 O O . GLY A 1 149 ? -14.366 -14.030 6.116 1.00 27.70 149 GLY A O 1
ATOM 1139 N N . TRP A 1 150 ? -14.928 -14.446 8.248 1.00 38.28 150 TRP A N 1
ATOM 1140 C CA . TRP A 1 150 ? -13.683 -13.910 8.824 1.00 38.28 150 TRP A CA 1
ATOM 1141 C C . TRP A 1 150 ? -13.274 -14.682 10.081 1.00 38.28 150 TRP A C 1
ATOM 1143 O O . TRP A 1 150 ? -13.389 -14.206 11.207 1.00 38.28 150 TRP A O 1
ATOM 1153 N N . GLU A 1 151 ? -12.726 -15.884 9.896 1.00 34.47 151 GLU A N 1
ATOM 1154 C CA . GLU A 1 151 ? -11.989 -16.553 10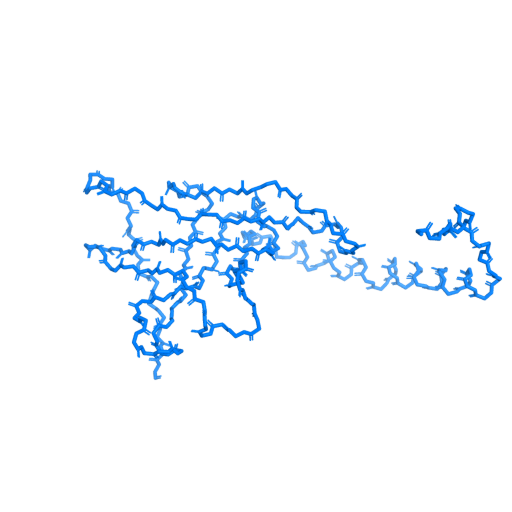.966 1.00 34.47 151 GLU A CA 1
ATOM 1155 C C . GLU A 1 151 ? -10.514 -16.115 10.966 1.00 34.47 151 GLU A C 1
ATOM 1157 O O . GLU A 1 151 ? -9.745 -16.425 10.060 1.00 34.47 151 GLU A O 1
ATOM 1162 N N . ARG A 1 152 ? -10.137 -15.471 12.082 1.00 30.22 152 ARG A N 1
ATOM 1163 C CA .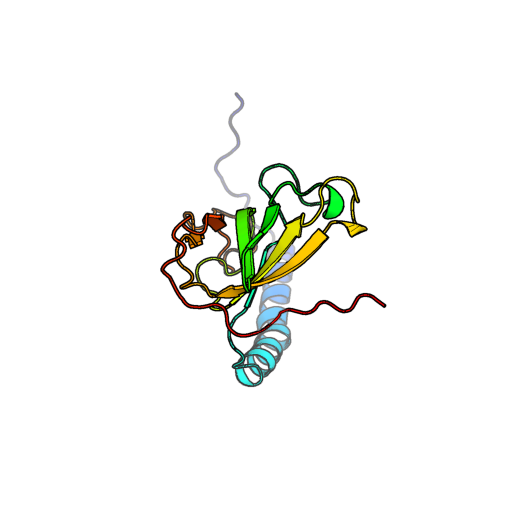 ARG A 1 152 ? -8.782 -15.205 12.618 1.00 30.22 152 ARG A CA 1
ATOM 1164 C C . ARG A 1 152 ? -8.131 -13.839 12.327 1.00 30.22 152 ARG A C 1
ATOM 1166 O O . ARG A 1 152 ? -7.210 -13.693 11.540 1.00 30.22 152 ARG A O 1
ATOM 1173 N N . LYS A 1 153 ? -8.514 -12.873 13.172 1.00 31.36 153 LYS A N 1
ATOM 1174 C CA . LYS A 1 153 ? -7.645 -12.140 14.126 1.00 31.36 153 LYS A CA 1
ATOM 1175 C C . LYS A 1 153 ? -6.257 -11.693 13.609 1.00 31.36 153 LYS A C 1
ATOM 1177 O O . LYS A 1 153 ? -5.238 -12.222 14.046 1.00 31.36 153 LYS A O 1
ATOM 1182 N N . ALA A 1 154 ? -6.195 -10.606 12.839 1.00 31.48 154 ALA A N 1
ATOM 1183 C CA . ALA A 1 154 ? -4.988 -9.774 12.790 1.00 31.48 154 ALA A CA 1
ATOM 1184 C C . ALA A 1 154 ? -4.898 -8.959 14.097 1.00 31.48 154 ALA A C 1
ATOM 1186 O O . ALA A 1 154 ? -5.430 -7.856 14.207 1.00 31.48 154 ALA A O 1
ATOM 1187 N N . ARG A 1 155 ? -4.301 -9.534 15.149 1.00 27.81 155 ARG A N 1
ATOM 1188 C CA . ARG A 1 155 ? -3.958 -8.783 16.365 1.00 27.81 155 ARG A CA 1
ATOM 1189 C C . ARG A 1 155 ? -2.606 -8.117 16.121 1.00 27.81 155 ARG A C 1
ATOM 1191 O O . ARG A 1 155 ? -1.580 -8.770 16.261 1.00 27.81 155 ARG A O 1
ATOM 1198 N N . VAL A 1 156 ? -2.596 -6.830 15.783 1.00 33.00 156 VAL A N 1
ATOM 1199 C CA . VAL A 1 156 ? -1.379 -6.019 15.918 1.00 33.00 156 VAL A CA 1
ATOM 1200 C C . VAL A 1 156 ? -1.214 -5.734 17.410 1.00 33.00 156 VAL A C 1
ATOM 1202 O O . VAL A 1 156 ? -1.978 -4.963 17.988 1.00 33.00 156 VAL A O 1
ATOM 1205 N N . SER A 1 157 ? -0.281 -6.425 18.069 1.00 25.62 157 SER A N 1
ATOM 1206 C CA . SER A 1 157 ? 0.147 -6.050 19.415 1.00 25.62 157 SER A CA 1
ATOM 1207 C C . SER A 1 157 ? 1.104 -4.870 19.303 1.00 25.62 157 SER A C 1
ATOM 1209 O O . SER A 1 157 ? 2.287 -5.046 19.028 1.00 25.62 157 SER A O 1
ATOM 1211 N N . THR A 1 158 ? 0.609 -3.664 19.524 1.00 28.92 158 THR A N 1
ATOM 1212 C CA . THR A 1 158 ? 1.455 -2.618 20.100 1.00 28.92 158 THR A CA 1
ATOM 1213 C C . THR A 1 158 ? 1.414 -2.811 21.608 1.00 28.92 158 THR A C 1
ATOM 1215 O O . THR A 1 158 ? 0.347 -2.662 22.210 1.00 28.92 158 THR A O 1
ATOM 1218 N N . GLY A 1 159 ? 2.543 -3.250 22.170 1.00 33.25 159 GLY A N 1
ATOM 1219 C CA . GLY A 1 159 ? 2.835 -3.052 23.590 1.00 33.25 159 GLY A CA 1
ATOM 1220 C C . GLY A 1 159 ? 2.979 -1.573 23.921 1.00 33.25 159 GLY A C 1
ATOM 1221 O O . GLY A 1 159 ? 3.128 -0.766 22.972 1.00 33.25 159 GLY A O 1
#

Foldseek 3Di:
DDDDDPDDDDDDPVRVVVVVVVVVCCVPPVVVVVVVVCVVCPDQFEKEFQAAPVDDPFSLPDAWAWEDDDQGTFTFGKGFFIWCVVNGQKYFHKHAHDNVPRPVRIDTDIDGCPAPQKDWADFDDDPDPVVITTTMIGHGHDPDPPDDDDPDDPDPDDD

Organism: NCBI:txid3238627

InterPro domains:
  IPR006091 Acyl-CoA dehydrogenase/oxidase, middle domain [PF02770] (47-134)
  IPR009100 Acyl-CoA dehydrogenase/oxidase, N-terminal and middle domain superfamily [SSF56645] (12-133)
  IPR046373 Acyl-CoA oxidase/dehydrogenase, middle domain superfamily [G3DSA:2.40.110.10] (44-141)